Protein AF-A0A3M0YBG8-F1 (afdb_monomer)

Solvent-accessible surface area (backbone atoms only — not comparable to full-atom values): 8440 Å² total; per-residue (Å²): 136,78,60,65,62,52,56,54,49,53,51,52,51,49,52,49,50,50,54,62,67,60,68,38,75,62,55,60,47,51,58,37,38,77,71,67,55,72,43,72,63,54,52,51,48,51,52,51,50,52,50,51,50,50,53,49,52,48,49,52,49,49,62,73,55,50,74,70,69,52,66,59,57,53,36,50,49,54,42,43,52,55,34,33,76,74,73,52,60,75,55,92,89,51,50,72,65,58,44,40,51,56,48,26,73,75,37,61,96,46,29,69,59,47,49,52,53,45,54,54,48,48,51,48,74,76,40,86,79,66,54,70,71,60,49,55,52,52,42,50,53,44,66,70,58,76,127

pLDDT: mean 81.98, std 14.04, range [52.25, 96.75]

Mean predicted aligned error: 16.15 Å

Structure (mmCI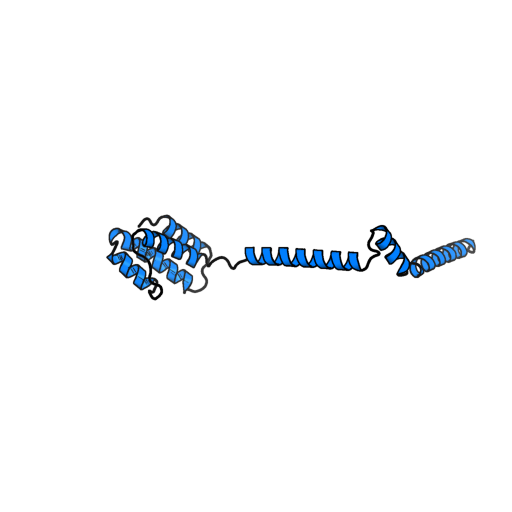F, N/CA/C/O backbone):
data_AF-A0A3M0YBG8-F1
#
_entry.id   AF-A0A3M0YBG8-F1
#
loop_
_atom_site.group_PDB
_atom_site.id
_atom_site.type_symbol
_atom_site.label_atom_id
_atom_site.label_alt_id
_atom_site.label_comp_id
_atom_site.label_asym_id
_atom_site.label_entity_id
_atom_site.label_seq_id
_atom_site.pdbx_PDB_ins_code
_atom_site.Cartn_x
_atom_site.Cartn_y
_atom_site.Cartn_z
_atom_site.occupancy
_atom_site.B_iso_or_equiv
_atom_site.auth_seq_id
_atom_site.auth_comp_id
_atom_site.auth_asym_id
_atom_site.auth_atom_id
_atom_site.pdbx_PDB_model_num
ATOM 1 N N . ILE A 1 1 ? 68.701 10.952 -53.876 1.00 53.53 1 ILE A N 1
ATOM 2 C CA . ILE A 1 1 ? 67.954 10.020 -52.985 1.00 53.53 1 ILE A CA 1
ATOM 3 C C . ILE A 1 1 ? 66.466 10.422 -52.794 1.00 53.53 1 ILE A C 1
ATOM 5 O O . ILE A 1 1 ? 65.709 9.681 -52.193 1.00 53.53 1 ILE A O 1
ATOM 9 N N . SER A 1 2 ? 65.955 11.510 -53.399 1.00 58.78 2 SER A N 1
ATOM 10 C CA . SER A 1 2 ? 64.615 12.067 -53.088 1.00 58.78 2 SER A CA 1
ATOM 11 C C . SER A 1 2 ? 63.585 12.067 -54.241 1.00 58.78 2 SER A C 1
ATOM 13 O O . SER A 1 2 ? 62.758 12.978 -54.337 1.00 58.78 2 SER A O 1
ATOM 15 N N . ARG A 1 3 ? 63.618 11.078 -55.147 1.00 58.34 3 ARG A N 1
ATOM 16 C CA . ARG A 1 3 ? 62.583 10.898 -56.196 1.00 58.34 3 ARG A CA 1
ATOM 17 C C . ARG A 1 3 ? 61.631 9.735 -55.898 1.00 58.34 3 ARG A C 1
ATOM 19 O O . ARG A 1 3 ? 60.426 9.903 -56.027 1.00 58.34 3 ARG A O 1
ATOM 26 N N . TYR A 1 4 ? 62.153 8.620 -55.390 1.00 62.62 4 TYR A N 1
ATOM 27 C CA . TYR A 1 4 ? 61.349 7.447 -55.030 1.00 62.62 4 TYR A CA 1
ATOM 28 C C . TYR A 1 4 ? 60.371 7.710 -53.878 1.00 62.62 4 TYR A C 1
ATOM 30 O O . TYR A 1 4 ? 59.220 7.298 -53.952 1.00 62.62 4 TYR A O 1
ATOM 38 N N . ALA A 1 5 ? 60.788 8.474 -52.863 1.00 67.81 5 ALA A N 1
ATOM 39 C CA . ALA A 1 5 ? 59.923 8.825 -51.735 1.00 67.81 5 ALA A CA 1
ATOM 40 C C . ALA A 1 5 ? 58.725 9.704 -52.143 1.00 67.81 5 ALA A C 1
ATOM 42 O O . ALA A 1 5 ? 57.646 9.553 -51.586 1.00 67.81 5 ALA A O 1
ATOM 43 N N . ARG A 1 6 ? 58.890 10.582 -53.147 1.00 68.00 6 ARG A N 1
ATOM 44 C CA . ARG A 1 6 ? 57.793 11.414 -53.671 1.00 68.00 6 ARG A CA 1
ATOM 45 C C . ARG A 1 6 ? 56.786 10.588 -54.468 1.00 68.00 6 ARG A C 1
ATOM 47 O O . ARG A 1 6 ? 55.601 10.681 -54.202 1.00 68.00 6 ARG A O 1
ATOM 54 N N . LEU A 1 7 ? 57.262 9.695 -55.335 1.00 73.06 7 LEU A N 1
ATOM 55 C CA . LEU A 1 7 ? 56.393 8.775 -56.082 1.00 73.06 7 LEU A CA 1
ATOM 56 C C . LEU A 1 7 ? 55.610 7.826 -55.153 1.00 73.06 7 LEU A C 1
ATOM 58 O O . LEU A 1 7 ? 54.426 7.576 -55.377 1.00 73.06 7 LEU A O 1
ATOM 62 N N . ALA A 1 8 ? 56.241 7.329 -54.085 1.00 72.88 8 ALA A N 1
ATOM 63 C CA . ALA A 1 8 ? 55.570 6.511 -53.071 1.00 72.88 8 ALA A CA 1
ATOM 64 C C . ALA A 1 8 ? 54.528 7.312 -52.263 1.00 72.88 8 ALA A C 1
ATOM 66 O O . ALA A 1 8 ? 53.449 6.809 -51.961 1.00 72.88 8 ALA A O 1
ATOM 67 N N . TRP A 1 9 ? 54.821 8.575 -51.946 1.00 77.75 9 TRP A N 1
ATOM 68 C CA . TRP A 1 9 ? 53.882 9.452 -51.247 1.00 77.75 9 TRP A CA 1
ATOM 69 C C . TRP A 1 9 ? 52.682 9.838 -52.120 1.00 77.75 9 TRP A C 1
ATOM 71 O O . TRP A 1 9 ? 51.541 9.778 -51.667 1.00 77.75 9 TRP A O 1
ATOM 81 N N . ASP A 1 10 ? 52.918 10.144 -53.396 1.00 75.62 10 ASP A N 1
ATOM 82 C CA . ASP A 1 10 ? 51.868 10.507 -54.350 1.00 75.62 10 ASP A CA 1
ATOM 83 C C . ASP A 1 10 ? 50.936 9.323 -54.657 1.00 75.62 10 ASP A C 1
ATOM 85 O O . ASP A 1 10 ? 49.727 9.501 -54.823 1.00 75.62 10 ASP A O 1
ATOM 89 N N . THR A 1 11 ? 51.465 8.097 -54.689 1.00 73.25 11 THR A N 1
ATOM 90 C CA . THR A 1 11 ? 50.654 6.878 -54.868 1.00 73.25 11 THR A CA 1
ATOM 91 C C . THR A 1 11 ? 49.805 6.562 -53.638 1.00 73.25 11 THR A C 1
ATOM 93 O O . THR A 1 11 ? 48.622 6.259 -53.790 1.00 73.25 11 THR A O 1
ATOM 96 N N . LEU A 1 12 ? 50.350 6.712 -52.427 1.00 75.69 12 LEU A N 1
ATOM 97 C CA . LEU A 1 12 ? 49.584 6.577 -51.183 1.00 75.69 12 LEU A CA 1
ATOM 98 C C . LEU A 1 12 ? 48.488 7.640 -51.065 1.00 75.69 12 LEU A C 1
ATOM 100 O O . LEU A 1 12 ? 47.353 7.320 -50.716 1.00 75.69 12 LEU A O 1
ATOM 104 N N . ASN A 1 13 ? 48.798 8.890 -51.410 1.00 75.81 13 ASN A N 1
ATOM 105 C CA . ASN A 1 13 ? 47.835 9.984 -51.366 1.00 75.81 13 ASN A CA 1
ATOM 106 C C . ASN A 1 13 ? 46.705 9.792 -52.389 1.00 75.81 13 ASN A C 1
ATOM 108 O O . ASN A 1 13 ? 45.541 10.026 -52.076 1.00 75.81 13 ASN A O 1
ATOM 112 N N . ASN A 1 14 ? 47.019 9.304 -53.592 1.00 74.88 14 ASN A N 1
ATOM 113 C CA . ASN A 1 14 ? 46.002 8.972 -54.590 1.00 74.88 14 ASN A CA 1
ATOM 114 C C . ASN A 1 14 ? 45.142 7.774 -54.177 1.00 74.88 14 ASN A C 1
ATOM 116 O O . ASN A 1 14 ? 43.927 7.823 -54.354 1.00 74.88 14 ASN A O 1
ATOM 120 N N . ALA A 1 15 ? 45.733 6.734 -53.585 1.00 73.12 15 ALA A N 1
ATOM 121 C CA . ALA A 1 15 ? 44.980 5.598 -53.059 1.00 73.12 15 ALA A CA 1
ATOM 122 C C . ALA A 1 15 ? 44.042 6.024 -51.917 1.00 73.12 15 ALA A C 1
ATOM 124 O O . ALA A 1 15 ? 42.880 5.622 -51.896 1.00 73.12 15 ALA A O 1
ATOM 125 N N . TRP A 1 16 ? 44.509 6.891 -51.014 1.00 74.19 16 TRP A N 1
ATOM 126 C CA . TRP A 1 16 ? 43.696 7.467 -49.943 1.00 74.19 16 TRP A CA 1
ATOM 127 C C . TRP A 1 16 ? 42.568 8.350 -50.484 1.00 74.19 16 TRP A C 1
ATOM 129 O O . TRP A 1 16 ? 41.414 8.175 -50.095 1.00 74.19 16 TRP A O 1
ATOM 139 N N . ASN A 1 17 ? 42.866 9.251 -51.424 1.00 72.00 17 ASN A N 1
ATOM 140 C CA . ASN A 1 17 ? 41.857 10.105 -52.050 1.00 72.00 17 ASN A CA 1
ATOM 141 C C . ASN A 1 17 ? 40.805 9.284 -52.789 1.00 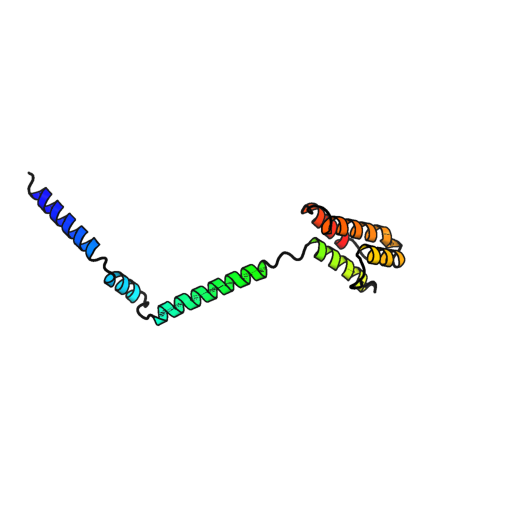72.00 17 ASN A C 1
ATOM 143 O O . ASN A 1 17 ? 39.614 9.538 -52.633 1.00 72.00 17 ASN A O 1
ATOM 147 N N . GLN A 1 18 ? 41.220 8.272 -53.552 1.00 68.12 18 GLN A N 1
ATOM 148 C CA . GLN A 1 18 ? 40.281 7.360 -54.191 1.00 68.12 18 GLN A CA 1
ATOM 149 C C . GLN A 1 18 ? 39.475 6.586 -53.155 1.00 68.12 18 GLN A C 1
ATOM 151 O O . GLN A 1 18 ? 38.269 6.462 -53.331 1.00 68.12 18 GLN A O 1
ATOM 156 N N . TRP A 1 19 ? 40.075 6.109 -52.062 1.00 71.19 19 TRP A N 1
ATOM 157 C CA . TRP A 1 19 ? 39.361 5.393 -51.002 1.00 71.19 19 TRP A CA 1
ATOM 158 C C . TRP A 1 19 ? 38.309 6.272 -50.309 1.00 71.19 19 TRP A C 1
ATOM 160 O O . TRP A 1 19 ? 37.165 5.840 -50.167 1.00 71.19 19 TRP A O 1
ATOM 170 N N . VAL A 1 20 ? 38.652 7.520 -49.978 1.00 68.31 20 VAL A N 1
ATOM 171 C CA . VAL A 1 20 ? 37.738 8.504 -49.374 1.00 68.31 20 VAL A CA 1
ATOM 172 C C . VAL A 1 20 ? 36.633 8.925 -50.346 1.00 68.31 20 VAL A C 1
ATOM 174 O O . VAL A 1 20 ? 35.462 8.915 -49.976 1.00 68.31 20 VAL A O 1
ATOM 177 N N . LEU A 1 21 ? 36.963 9.238 -51.604 1.00 64.69 21 LEU A N 1
ATOM 178 C CA . LEU A 1 21 ? 35.982 9.673 -52.611 1.00 64.69 21 LEU A CA 1
ATOM 179 C C . LEU A 1 21 ? 35.067 8.532 -53.085 1.00 64.69 21 LEU A C 1
ATOM 181 O O . LEU A 1 21 ? 33.930 8.772 -53.486 1.00 64.69 21 LEU A O 1
ATOM 185 N N . SER A 1 22 ? 35.538 7.282 -53.026 1.00 59.09 22 SER A N 1
ATOM 186 C CA . SER A 1 22 ? 34.759 6.089 -53.390 1.00 59.09 22 SER A CA 1
ATOM 187 C C . SER A 1 22 ? 33.964 5.484 -52.230 1.00 59.09 22 SER A C 1
ATOM 189 O O . SER A 1 22 ? 33.193 4.545 -52.452 1.00 59.09 22 SER A O 1
ATOM 191 N N . TYR A 1 23 ? 34.041 6.062 -51.027 1.00 54.78 23 TYR A N 1
ATOM 192 C CA . TYR A 1 23 ? 33.075 5.854 -49.940 1.00 54.78 23 TYR A CA 1
ATOM 193 C C . TYR A 1 23 ? 31.738 6.565 -50.237 1.00 54.78 23 TYR A C 1
ATOM 195 O O . TYR A 1 23 ? 31.124 7.216 -49.397 1.00 54.78 23 TYR A O 1
ATOM 203 N N . GLY A 1 24 ? 31.282 6.461 -51.484 1.00 62.47 24 GLY A N 1
ATOM 204 C CA . GLY A 1 24 ? 30.007 6.988 -51.925 1.00 62.47 24 GLY A CA 1
ATOM 205 C C . GLY A 1 24 ? 28.840 6.102 -51.469 1.00 62.47 24 GLY A C 1
ATOM 206 O O . GLY A 1 24 ? 29.023 4.903 -51.225 1.00 62.47 24 GLY A O 1
ATOM 207 N N . PRO A 1 25 ? 27.610 6.647 -51.452 1.00 54.91 25 PRO A N 1
ATOM 208 C CA . PRO A 1 25 ? 26.375 5.961 -51.043 1.00 54.91 25 PRO A CA 1
ATOM 209 C C . PRO A 1 25 ? 26.100 4.627 -51.765 1.00 54.91 25 PRO A C 1
ATOM 211 O O . PRO A 1 25 ? 25.264 3.848 -51.313 1.00 54.91 25 PRO A O 1
ATOM 214 N N . ARG A 1 26 ? 26.817 4.330 -52.860 1.00 56.16 26 ARG A N 1
ATOM 215 C CA . ARG A 1 26 ? 26.803 3.027 -53.542 1.00 56.16 26 ARG A CA 1
ATOM 216 C C . ARG A 1 26 ? 27.370 1.895 -52.680 1.00 56.16 26 ARG A C 1
ATOM 218 O O . ARG A 1 26 ? 26.691 0.892 -52.547 1.00 56.16 26 ARG A O 1
ATOM 225 N N . ARG A 1 27 ? 28.517 2.066 -52.003 1.00 59.97 27 ARG A N 1
ATOM 226 C CA . ARG A 1 27 ? 29.059 1.010 -51.117 1.00 59.97 27 ARG A CA 1
ATOM 227 C C . ARG A 1 27 ? 28.195 0.786 -49.886 1.00 59.97 27 ARG A C 1
ATOM 229 O O . ARG A 1 27 ? 28.065 -0.340 -49.426 1.00 59.97 27 ARG A O 1
ATOM 236 N N . GLN A 1 28 ? 27.589 1.854 -49.372 1.00 60.31 28 GLN A N 1
ATOM 237 C CA . GLN A 1 28 ? 26.642 1.753 -48.268 1.00 60.31 28 GLN A CA 1
ATOM 238 C C . GLN A 1 28 ? 25.396 0.960 -48.693 1.00 60.31 28 GLN A C 1
ATOM 240 O O . GLN A 1 28 ? 24.947 0.100 -47.945 1.00 60.31 28 GLN A O 1
ATOM 245 N N . ARG A 1 29 ? 24.886 1.180 -49.915 1.00 59.72 29 ARG A N 1
ATOM 246 C CA . ARG A 1 29 ? 23.810 0.361 -50.494 1.00 59.72 29 ARG A CA 1
ATOM 247 C C . ARG A 1 29 ? 24.237 -1.076 -50.749 1.00 59.72 29 ARG A C 1
ATOM 249 O O . ARG A 1 29 ? 23.495 -1.958 -50.355 1.00 59.72 29 ARG A O 1
ATOM 256 N N . ASP A 1 30 ? 25.416 -1.323 -51.311 1.00 65.19 30 ASP A N 1
ATOM 257 C CA . ASP A 1 30 ? 25.887 -2.685 -51.581 1.00 65.19 30 ASP A CA 1
ATOM 258 C C . ASP A 1 30 ? 26.084 -3.475 -50.280 1.00 65.19 30 ASP A C 1
ATOM 260 O O . ASP A 1 30 ? 25.679 -4.630 -50.195 1.00 65.19 30 ASP A O 1
ATOM 264 N N . PHE A 1 31 ? 26.618 -2.851 -49.226 1.00 65.19 31 PHE A N 1
ATOM 265 C CA . PHE A 1 31 ? 26.767 -3.486 -47.913 1.00 65.19 31 PHE A CA 1
ATOM 266 C C . PHE A 1 31 ? 25.406 -3.810 -47.268 1.00 65.19 31 PHE A C 1
ATOM 268 O O . PHE A 1 31 ? 25.218 -4.893 -46.719 1.00 65.19 31 PHE A O 1
ATOM 275 N N . LEU A 1 32 ? 24.429 -2.901 -47.385 1.00 62.72 32 LEU A N 1
ATOM 276 C CA . LEU A 1 32 ? 23.051 -3.131 -46.931 1.00 62.72 32 LEU A CA 1
ATOM 277 C C . LEU A 1 32 ? 22.325 -4.175 -47.801 1.00 62.72 32 LEU A C 1
ATOM 279 O O . LEU A 1 32 ? 21.551 -4.977 -47.283 1.00 62.72 32 LEU A O 1
ATOM 283 N N . ALA A 1 33 ? 22.608 -4.220 -49.103 1.00 62.53 33 ALA A N 1
ATOM 284 C CA . ALA A 1 33 ? 22.054 -5.191 -50.038 1.00 62.53 33 ALA A CA 1
ATOM 285 C C . ALA A 1 33 ? 22.570 -6.612 -49.760 1.00 62.53 33 ALA A C 1
ATOM 287 O O . ALA A 1 33 ? 21.779 -7.552 -49.793 1.00 62.53 33 ALA A O 1
ATOM 288 N N . HIS A 1 34 ? 23.844 -6.776 -49.378 1.00 63.09 34 HIS A N 1
ATOM 289 C CA . HIS A 1 34 ? 24.395 -8.070 -48.942 1.00 63.09 34 HIS A CA 1
ATOM 290 C C . HIS A 1 34 ? 23.758 -8.580 -47.635 1.00 63.09 34 HIS A C 1
ATOM 292 O O . HIS A 1 34 ? 23.702 -9.787 -47.415 1.00 63.09 34 HIS A O 1
ATOM 298 N N . LEU A 1 35 ? 23.220 -7.684 -46.796 1.00 61.50 35 LEU A N 1
ATOM 299 C CA . LEU A 1 35 ? 22.398 -8.028 -45.626 1.00 61.50 35 LEU A CA 1
ATOM 300 C C . LEU A 1 35 ? 20.912 -8.291 -45.960 1.00 61.50 35 LEU A C 1
ATOM 302 O O . LEU A 1 35 ? 20.119 -8.554 -45.055 1.00 61.50 35 LEU A O 1
ATOM 306 N N . GLY A 1 36 ? 20.509 -8.215 -47.233 1.00 56.59 36 GLY A N 1
ATOM 307 C CA . GLY A 1 36 ? 19.117 -8.383 -47.665 1.00 56.59 36 GLY A CA 1
ATOM 308 C C . GLY A 1 36 ? 18.225 -7.156 -47.424 1.00 56.59 36 GLY A C 1
ATOM 309 O O . GLY A 1 36 ? 16.999 -7.265 -47.464 1.00 56.59 36 GLY A O 1
ATOM 310 N N . TRP A 1 37 ? 18.807 -5.978 -47.168 1.00 60.56 37 TRP A N 1
ATOM 311 C CA . TRP A 1 37 ? 18.090 -4.729 -46.861 1.00 60.56 37 TRP A CA 1
ATOM 312 C C . TRP A 1 37 ? 17.922 -3.801 -48.080 1.00 60.56 37 TRP A C 1
ATOM 314 O O . TRP A 1 37 ? 17.895 -2.579 -47.936 1.00 60.56 37 TRP A O 1
ATOM 324 N N . ASP A 1 38 ? 17.784 -4.364 -49.284 1.00 61.12 38 ASP A N 1
ATOM 325 C CA . ASP A 1 38 ? 17.605 -3.598 -50.533 1.00 61.12 38 ASP A CA 1
ATOM 326 C C . ASP A 1 38 ? 16.138 -3.192 -50.796 1.00 61.12 38 ASP A C 1
ATOM 328 O O . ASP A 1 38 ? 15.836 -2.308 -51.594 1.00 61.12 38 ASP A O 1
ATOM 332 N N . SER A 1 39 ? 15.181 -3.790 -50.075 1.00 66.94 39 SER A N 1
ATOM 333 C CA . SER A 1 39 ? 13.777 -3.390 -50.178 1.00 66.94 39 SER A CA 1
ATOM 334 C C . SER A 1 39 ? 13.418 -2.355 -49.109 1.00 66.94 39 SER A C 1
ATOM 336 O O . SER A 1 39 ? 13.523 -2.602 -47.906 1.00 66.94 39 SER A O 1
ATOM 338 N N . TRP A 1 40 ? 12.901 -1.200 -49.538 1.00 68.81 40 TRP A N 1
ATOM 339 C CA . TRP A 1 40 ? 12.315 -0.188 -48.643 1.00 68.81 40 TRP A CA 1
ATOM 340 C C . TRP A 1 40 ? 11.232 -0.784 -47.721 1.00 68.81 40 TRP A C 1
ATOM 342 O O . TRP A 1 40 ? 11.012 -0.305 -46.612 1.00 68.81 40 TRP A O 1
ATOM 352 N N . ARG A 1 41 ? 10.597 -1.881 -48.161 1.00 72.69 41 ARG A N 1
ATOM 353 C CA . ARG A 1 41 ? 9.638 -2.677 -47.386 1.00 72.69 41 ARG A CA 1
ATOM 354 C C . ARG A 1 41 ? 10.293 -3.375 -46.195 1.00 72.69 41 ARG A C 1
ATOM 356 O O . ARG A 1 41 ? 9.740 -3.316 -45.105 1.00 72.69 41 ARG A O 1
ATOM 363 N N . ALA A 1 42 ? 11.464 -3.989 -46.370 1.00 75.06 42 ALA A N 1
ATOM 364 C CA . ALA A 1 42 ? 12.210 -4.608 -45.272 1.00 75.06 42 ALA A CA 1
ATOM 365 C C . ALA A 1 42 ? 12.659 -3.565 -44.240 1.00 75.06 42 ALA A C 1
ATOM 367 O O . ALA A 1 42 ? 12.563 -3.806 -43.040 1.00 75.06 42 ALA A O 1
ATOM 368 N N . GLN A 1 43 ? 13.060 -2.376 -44.696 1.00 77.25 43 GLN A N 1
ATOM 369 C CA . GLN A 1 43 ? 13.435 -1.265 -43.817 1.00 77.25 43 GLN A CA 1
ATOM 370 C C . GLN A 1 43 ? 12.225 -0.738 -43.029 1.00 77.25 43 GLN A C 1
ATOM 372 O O . GLN A 1 43 ? 12.302 -0.574 -41.812 1.00 77.25 43 GLN A O 1
ATOM 377 N N . ALA A 1 44 ? 11.083 -0.546 -43.698 1.00 82.00 44 ALA A N 1
ATOM 378 C CA . ALA A 1 44 ? 9.835 -0.145 -43.052 1.00 82.00 44 ALA A CA 1
ATOM 379 C C . ALA A 1 44 ? 9.334 -1.200 -42.049 1.00 82.00 44 ALA A C 1
ATOM 381 O O . ALA A 1 44 ? 8.889 -0.847 -40.959 1.00 82.00 44 ALA A O 1
ATOM 382 N N . LEU A 1 45 ? 9.455 -2.492 -42.375 1.00 86.25 45 LEU A N 1
ATOM 383 C CA . LEU A 1 45 ? 9.107 -3.595 -41.475 1.00 86.25 45 LEU A CA 1
ATOM 384 C C . LEU A 1 45 ? 10.050 -3.676 -40.270 1.00 86.25 45 LEU A C 1
ATOM 386 O O . LEU A 1 45 ? 9.582 -3.883 -39.153 1.00 86.25 45 LEU A O 1
ATOM 390 N N . ALA A 1 46 ? 11.355 -3.474 -40.455 1.00 86.56 46 ALA A N 1
ATOM 391 C CA . ALA A 1 46 ? 12.321 -3.464 -39.359 1.00 86.56 46 ALA A CA 1
ATOM 392 C C . ALA A 1 46 ? 12.080 -2.285 -38.402 1.00 86.56 46 ALA A C 1
ATOM 394 O O . ALA A 1 46 ? 12.052 -2.463 -37.186 1.00 86.56 46 ALA A O 1
ATOM 395 N N . LEU A 1 47 ? 11.822 -1.089 -38.940 1.00 90.19 47 LEU A N 1
ATOM 396 C CA . LEU A 1 47 ? 11.466 0.088 -38.143 1.00 90.19 47 LEU A CA 1
ATOM 397 C C . LEU A 1 47 ? 10.124 -0.094 -37.429 1.00 90.19 47 LEU A C 1
ATOM 399 O O . LEU A 1 47 ? 10.018 0.204 -36.241 1.00 90.19 47 LEU A O 1
ATOM 403 N N . GLY A 1 48 ? 9.115 -0.620 -38.127 1.00 93.44 48 GLY A N 1
ATOM 404 C CA . GLY A 1 48 ? 7.796 -0.886 -37.559 1.00 93.44 48 GLY A CA 1
ATOM 405 C C . GLY A 1 48 ? 7.845 -1.911 -36.428 1.00 93.44 48 GLY A C 1
ATOM 406 O O . GLY A 1 48 ? 7.299 -1.669 -35.353 1.00 93.44 48 GLY A O 1
ATOM 407 N N . THR A 1 49 ? 8.549 -3.027 -36.631 1.00 93.94 49 THR A N 1
ATOM 408 C CA . THR A 1 49 ? 8.711 -4.068 -35.603 1.00 93.94 49 THR A CA 1
ATOM 409 C C . THR A 1 49 ? 9.567 -3.585 -34.436 1.00 93.94 49 THR A C 1
ATOM 411 O O . THR A 1 49 ? 9.186 -3.799 -33.287 1.00 93.94 49 THR A O 1
ATOM 414 N N . GLY A 1 50 ? 10.660 -2.862 -34.696 1.00 95.50 50 GLY A N 1
ATOM 415 C CA . GLY A 1 50 ? 11.490 -2.249 -33.658 1.00 95.50 50 GLY A CA 1
ATOM 416 C C . GLY A 1 50 ? 10.714 -1.245 -32.803 1.00 95.50 50 GLY A C 1
ATOM 417 O O . GLY A 1 50 ? 10.769 -1.309 -31.576 1.00 95.50 50 GLY A O 1
ATOM 418 N N . MET A 1 51 ? 9.928 -0.369 -33.434 1.00 95.75 51 MET A N 1
ATOM 419 C CA . MET A 1 51 ? 9.082 0.600 -32.734 1.00 95.75 5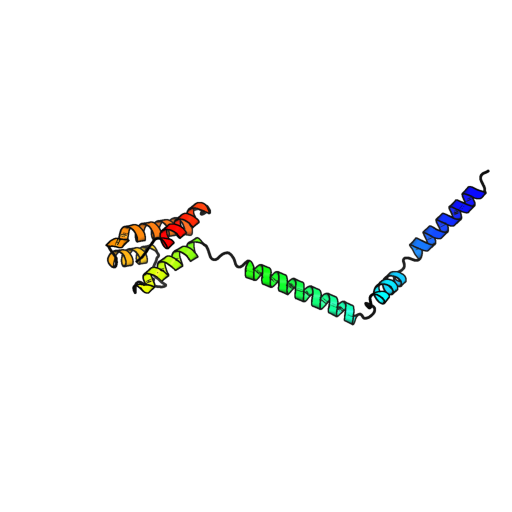1 MET A CA 1
ATOM 420 C C . MET A 1 51 ? 7.980 -0.093 -31.925 1.00 95.75 51 MET A C 1
ATOM 422 O O . MET A 1 51 ? 7.766 0.248 -30.764 1.00 95.75 51 MET A O 1
ATOM 426 N N . ALA A 1 52 ? 7.309 -1.096 -32.498 1.00 95.44 52 ALA A N 1
ATOM 427 C CA . ALA A 1 52 ? 6.276 -1.855 -31.799 1.00 95.44 52 ALA A CA 1
ATOM 428 C C . ALA A 1 52 ? 6.838 -2.610 -30.584 1.00 95.44 52 ALA A C 1
ATOM 430 O O . ALA A 1 52 ? 6.232 -2.586 -29.514 1.00 95.44 52 ALA A O 1
ATOM 431 N N . LEU A 1 53 ? 8.017 -3.226 -30.715 1.00 96.75 53 LEU A N 1
ATOM 432 C CA . LEU A 1 53 ? 8.710 -3.880 -29.604 1.00 96.75 53 LEU A CA 1
ATOM 433 C C . LEU A 1 53 ? 9.127 -2.875 -28.532 1.00 96.75 53 LEU A C 1
ATOM 435 O O . LEU A 1 53 ? 8.890 -3.120 -27.352 1.00 96.75 53 LEU A O 1
ATOM 439 N N . PHE A 1 54 ? 9.698 -1.733 -28.921 1.00 96.25 54 PHE A N 1
ATOM 440 C CA . PHE A 1 54 ? 10.081 -0.683 -27.983 1.00 96.25 54 PHE A CA 1
ATOM 441 C C . PHE A 1 54 ? 8.872 -0.153 -27.207 1.00 96.25 54 PHE A C 1
ATOM 443 O O . PHE A 1 54 ? 8.906 -0.119 -25.979 1.00 96.25 54 PHE A O 1
ATOM 450 N N . LEU A 1 55 ? 7.783 0.199 -27.896 1.00 95.62 55 LEU A N 1
ATOM 451 C CA . LEU A 1 55 ? 6.555 0.677 -27.261 1.00 95.62 55 LEU A CA 1
ATOM 452 C C . LEU A 1 55 ? 5.884 -0.410 -26.419 1.00 95.62 55 LEU A C 1
ATOM 454 O O . LEU A 1 55 ? 5.377 -0.109 -25.342 1.00 95.62 55 LEU A O 1
ATOM 458 N N . GLY A 1 56 ? 5.915 -1.670 -26.858 1.00 95.62 56 GLY A N 1
ATOM 459 C CA . GLY A 1 56 ? 5.411 -2.806 -26.090 1.00 95.62 56 GLY A CA 1
ATOM 460 C C . GLY A 1 56 ? 6.197 -3.018 -24.796 1.00 95.62 56 GLY A C 1
ATOM 461 O O . GLY A 1 56 ? 5.605 -3.138 -23.725 1.00 95.62 56 GLY A O 1
ATOM 462 N N . LEU A 1 57 ? 7.530 -2.990 -24.866 1.00 94.81 57 LEU A N 1
ATOM 463 C CA . LEU A 1 57 ? 8.410 -3.095 -23.702 1.00 94.81 57 LEU A CA 1
ATOM 464 C C . LEU A 1 57 ? 8.288 -1.881 -22.782 1.00 94.81 57 LEU A C 1
ATOM 466 O O . LEU A 1 57 ? 8.236 -2.055 -21.567 1.00 94.81 57 LEU A O 1
ATOM 470 N N . LEU A 1 58 ? 8.198 -0.670 -23.333 1.00 92.25 58 LEU A N 1
ATOM 471 C CA . LEU A 1 58 ? 7.993 0.558 -22.571 1.00 92.25 58 LEU A CA 1
ATOM 472 C C . LEU A 1 58 ? 6.625 0.552 -21.886 1.00 92.25 58 LEU A C 1
ATOM 474 O O . LEU A 1 58 ? 6.540 0.834 -20.696 1.00 92.25 58 LEU A O 1
ATOM 478 N N . GLY A 1 59 ? 5.567 0.172 -22.599 1.00 88.62 59 GLY A N 1
ATOM 479 C CA . GLY A 1 59 ? 4.226 0.014 -22.048 1.00 88.62 59 GLY A CA 1
ATOM 480 C C . GLY A 1 59 ? 4.214 -1.013 -20.923 1.00 88.62 59 GLY A C 1
ATOM 481 O O . GLY A 1 59 ? 3.724 -0.728 -19.837 1.00 88.62 59 GLY A O 1
ATOM 482 N N . LEU A 1 60 ? 4.837 -2.172 -21.128 1.00 88.12 60 LEU A N 1
ATOM 483 C CA . LEU A 1 60 ? 4.955 -3.226 -20.123 1.00 88.12 60 LEU A CA 1
ATOM 484 C C . LEU A 1 60 ? 5.824 -2.804 -18.926 1.00 88.12 60 LEU A C 1
ATOM 486 O O . LEU A 1 60 ? 5.500 -3.135 -17.786 1.00 88.12 60 LEU A O 1
ATOM 490 N N . TYR A 1 61 ? 6.882 -2.026 -19.157 1.00 86.81 61 TYR A N 1
ATOM 491 C CA . TYR A 1 61 ? 7.690 -1.398 -18.114 1.00 86.81 61 TYR A CA 1
ATOM 492 C C . TYR A 1 61 ? 6.865 -0.397 -17.304 1.00 86.81 61 TYR A C 1
ATOM 494 O O . TYR A 1 61 ? 6.879 -0.475 -16.082 1.00 86.81 61 TYR A O 1
ATOM 502 N N . LEU A 1 62 ? 6.105 0.487 -17.957 1.00 78.88 62 LEU A N 1
ATOM 503 C CA . LEU A 1 62 ? 5.249 1.496 -17.326 1.00 78.88 62 LEU A CA 1
ATOM 504 C C . LEU A 1 62 ? 4.056 0.874 -16.585 1.00 78.88 62 LEU A C 1
ATOM 506 O O . LEU A 1 62 ? 3.753 1.295 -15.474 1.00 78.88 62 LEU A O 1
ATOM 510 N N . LEU A 1 63 ? 3.438 -0.172 -17.138 1.00 76.31 63 LEU A N 1
ATOM 511 C CA . LEU A 1 63 ? 2.401 -0.979 -16.484 1.00 76.31 63 LEU A CA 1
ATOM 512 C C . LEU A 1 63 ? 2.958 -1.705 -15.255 1.00 76.31 63 LEU A C 1
ATOM 514 O O . LEU A 1 63 ? 2.317 -1.724 -14.206 1.00 76.31 63 LEU A O 1
ATOM 518 N N . ARG A 1 64 ? 4.178 -2.253 -15.336 1.00 72.38 64 ARG A N 1
ATOM 519 C CA . ARG A 1 64 ? 4.890 -2.782 -14.158 1.00 72.38 64 ARG A CA 1
ATOM 520 C C . ARG A 1 64 ? 5.282 -1.685 -13.171 1.00 72.38 64 ARG A C 1
ATOM 522 O O . ARG A 1 64 ? 5.316 -1.940 -11.971 1.00 72.38 64 ARG A O 1
ATOM 529 N N . ARG A 1 65 ? 5.531 -0.471 -13.663 1.00 59.62 65 ARG A N 1
ATOM 530 C CA . ARG A 1 65 ? 5.764 0.754 -12.890 1.00 59.62 65 ARG A CA 1
ATOM 531 C C . ARG A 1 65 ? 4.484 1.477 -12.478 1.00 59.62 65 ARG A C 1
ATOM 533 O O . ARG A 1 65 ? 4.582 2.637 -12.073 1.00 59.62 65 ARG A O 1
ATOM 540 N N . HIS A 1 66 ? 3.319 0.818 -12.515 1.00 54.66 66 HIS A N 1
ATOM 541 C CA . HIS A 1 66 ? 2.121 1.329 -11.851 1.00 54.66 66 HIS A CA 1
ATOM 542 C C . HIS A 1 66 ? 2.542 1.897 -10.490 1.00 54.66 66 HIS A C 1
ATOM 544 O O . HIS A 1 66 ? 3.224 1.178 -9.747 1.00 54.66 66 HIS A O 1
ATOM 550 N N . PRO A 1 67 ? 2.228 3.172 -10.184 1.00 52.25 67 PRO A N 1
ATOM 551 C CA . PRO A 1 67 ? 2.697 3.811 -8.968 1.00 52.25 67 PRO A CA 1
ATOM 552 C C . PRO A 1 67 ? 2.288 2.892 -7.836 1.00 52.25 67 PRO A C 1
ATOM 554 O O . PRO A 1 67 ? 1.103 2.569 -7.709 1.00 52.25 67 PRO A O 1
ATOM 557 N N . SER A 1 68 ? 3.301 2.374 -7.134 1.00 53.84 68 SER A N 1
ATOM 558 C CA . SER A 1 68 ? 3.165 1.433 -6.030 1.00 53.84 68 SER A CA 1
ATOM 559 C C . SER A 1 68 ? 1.900 1.803 -5.275 1.00 53.84 68 SER A C 1
ATOM 561 O O . SER A 1 68 ? 1.847 2.910 -4.734 1.00 53.84 68 SER A O 1
ATOM 563 N N . ARG A 1 69 ? 0.850 0.962 -5.366 1.00 59.03 69 ARG A N 1
ATOM 564 C CA . ARG A 1 69 ? -0.403 1.129 -4.611 1.00 59.03 69 ARG A CA 1
ATOM 565 C C . ARG A 1 69 ? 0.019 1.640 -3.253 1.00 59.03 69 ARG A C 1
ATOM 567 O O . ARG A 1 69 ? 0.734 0.882 -2.597 1.00 59.03 69 ARG A O 1
ATOM 574 N N . ASP A 1 70 ? -0.337 2.886 -2.918 1.00 79.00 70 ASP A N 1
ATOM 575 C CA . ASP A 1 70 ? 0.196 3.572 -1.739 1.00 79.00 70 ASP A CA 1
ATOM 576 C C . ASP A 1 70 ? 0.324 2.539 -0.612 1.00 79.00 70 ASP A C 1
ATOM 578 O O . ASP A 1 70 ? -0.697 1.986 -0.186 1.00 79.00 70 ASP A O 1
ATOM 582 N N . PRO A 1 71 ? 1.555 2.156 -0.219 1.00 84.50 71 PRO A N 1
ATOM 583 C CA . PRO A 1 71 ? 1.752 0.977 0.611 1.00 84.50 71 PRO A CA 1
ATOM 584 C C . PRO A 1 71 ? 1.087 1.151 1.980 1.00 84.50 71 PRO A C 1
ATOM 586 O O . PRO A 1 71 ? 0.751 0.158 2.632 1.00 84.50 71 PRO A O 1
ATOM 589 N N . VAL A 1 72 ? 0.830 2.402 2.380 1.00 89.25 72 VAL A N 1
ATOM 590 C CA . VAL A 1 72 ? 0.017 2.776 3.536 1.00 89.25 72 VAL A CA 1
ATOM 591 C C . VAL A 1 72 ? -1.452 2.416 3.297 1.00 89.25 72 VAL A C 1
ATOM 593 O O . VAL A 1 72 ? -2.052 1.704 4.106 1.00 89.25 72 VAL A O 1
ATOM 596 N N . LEU A 1 73 ? -2.024 2.838 2.164 1.00 89.19 73 LEU A N 1
ATOM 597 C CA . LEU A 1 73 ? -3.401 2.519 1.778 1.00 89.19 73 LEU A CA 1
ATOM 598 C C . LEU A 1 73 ? -3.619 1.013 1.600 1.00 89.19 73 LEU A C 1
ATOM 600 O O . LEU A 1 73 ? -4.614 0.482 2.087 1.00 89.19 73 LEU A O 1
ATOM 604 N N . ALA A 1 74 ? -2.688 0.307 0.959 1.00 89.62 74 ALA A N 1
ATOM 605 C CA . ALA A 1 74 ? -2.773 -1.140 0.778 1.00 89.62 74 ALA A CA 1
ATOM 606 C C . ALA A 1 74 ? -2.771 -1.882 2.128 1.00 89.62 74 ALA A C 1
ATOM 608 O O . ALA A 1 74 ? -3.553 -2.815 2.334 1.00 89.62 74 ALA A O 1
ATOM 609 N N . ALA A 1 75 ? -1.930 -1.454 3.078 1.00 92.00 75 ALA A N 1
ATOM 610 C CA . ALA A 1 75 ? -1.931 -2.007 4.431 1.00 92.00 75 ALA A CA 1
ATOM 611 C C . ALA A 1 75 ? -3.266 -1.743 5.147 1.00 92.00 75 ALA A C 1
ATOM 613 O O . ALA A 1 75 ? -3.834 -2.660 5.740 1.00 92.00 75 ALA A O 1
ATOM 614 N N . TYR A 1 76 ? -3.812 -0.531 5.040 1.00 94.12 76 TYR A N 1
ATOM 615 C CA . TYR A 1 76 ? -5.096 -0.188 5.652 1.00 94.12 76 TYR A CA 1
ATOM 616 C C . TYR A 1 76 ? -6.289 -0.921 5.014 1.00 94.12 76 TYR A C 1
ATOM 618 O O . TYR A 1 76 ? -7.185 -1.382 5.719 1.00 94.12 76 TYR A O 1
ATOM 626 N N . GLN A 1 77 ? -6.282 -1.132 3.697 1.00 92.94 77 GLN A N 1
ATOM 627 C CA . GLN A 1 77 ? -7.292 -1.948 3.014 1.00 92.94 77 GLN A CA 1
ATOM 628 C C . GLN A 1 77 ? -7.271 -3.399 3.504 1.00 92.94 77 GLN A C 1
ATOM 630 O O . GLN A 1 77 ? -8.327 -3.981 3.737 1.00 92.94 77 GLN A O 1
ATOM 635 N N . ARG A 1 78 ? -6.088 -3.986 3.747 1.00 94.06 78 ARG A N 1
ATOM 636 C CA . ARG A 1 78 ? -5.993 -5.328 4.351 1.00 94.06 78 ARG A CA 1
ATOM 637 C C . ARG A 1 78 ? -6.624 -5.375 5.742 1.00 94.06 78 ARG A C 1
ATOM 639 O O . ARG A 1 78 ? -7.285 -6.360 6.059 1.00 94.06 78 ARG A O 1
ATOM 646 N N . PHE A 1 79 ? -6.441 -4.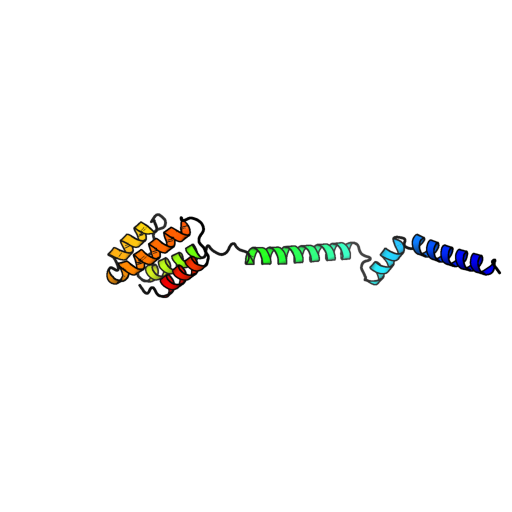332 6.548 1.00 95.88 79 PHE A N 1
ATOM 647 C CA . PHE A 1 79 ? -7.099 -4.198 7.849 1.00 95.88 79 PHE A CA 1
ATOM 648 C C . PHE A 1 79 ? -8.627 -4.129 7.709 1.00 95.88 79 PHE A C 1
ATOM 650 O O . PHE A 1 79 ? -9.327 -4.929 8.328 1.00 95.88 79 PHE A O 1
ATOM 657 N N . CYS A 1 80 ? -9.138 -3.271 6.820 1.00 95.44 80 CYS A N 1
ATOM 658 C CA . CYS A 1 80 ? -10.574 -3.170 6.538 1.00 95.44 80 CYS A CA 1
ATOM 659 C C . CYS A 1 80 ? -11.159 -4.503 6.046 1.00 95.44 80 CYS A C 1
ATOM 661 O O . CYS A 1 80 ? -12.225 -4.907 6.492 1.00 95.44 80 CYS A O 1
ATOM 663 N N . ASN A 1 81 ? -10.442 -5.232 5.188 1.00 94.44 81 ASN A N 1
ATOM 664 C CA . ASN A 1 81 ? -10.890 -6.526 4.672 1.00 94.44 81 ASN A CA 1
ATOM 665 C C . ASN A 1 81 ? -10.951 -7.604 5.762 1.00 94.44 81 ASN A C 1
ATOM 667 O O . ASN A 1 81 ? -11.848 -8.443 5.740 1.00 94.44 81 ASN A O 1
ATOM 671 N N . LYS A 1 82 ? -10.019 -7.599 6.724 1.00 95.12 82 LYS A N 1
ATOM 672 C CA . LYS A 1 82 ? -10.075 -8.510 7.878 1.00 95.12 82 LYS A CA 1
ATOM 673 C C . LYS A 1 82 ? -11.334 -8.265 8.714 1.00 95.12 82 LYS A C 1
ATOM 675 O O . LYS A 1 82 ? -11.987 -9.226 9.103 1.00 95.12 82 LYS A O 1
ATOM 680 N N . LEU A 1 83 ? -11.688 -7.001 8.935 1.00 95.50 83 LEU A N 1
ATOM 681 C CA . LEU A 1 83 ? -12.905 -6.611 9.653 1.00 95.50 83 LEU A CA 1
ATOM 682 C C . LEU A 1 83 ? -14.178 -6.899 8.847 1.00 95.50 83 LEU A C 1
ATOM 684 O O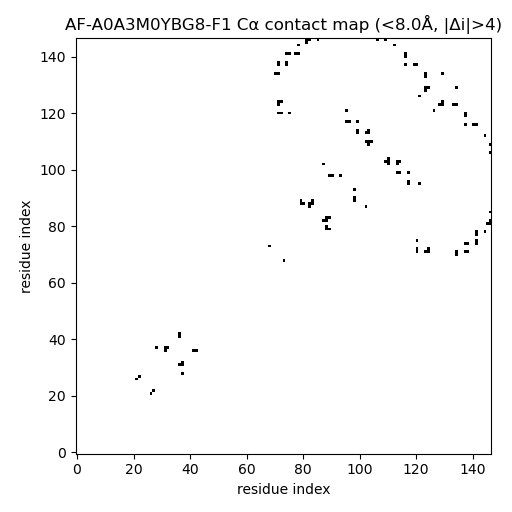 . LEU A 1 83 ? -15.155 -7.392 9.402 1.00 95.50 83 LEU A O 1
ATOM 688 N N . ALA A 1 84 ? -14.153 -6.698 7.528 1.00 95.00 84 ALA A N 1
ATOM 689 C CA . ALA A 1 84 ? -15.274 -7.021 6.649 1.00 95.00 84 ALA A CA 1
ATOM 690 C C . ALA A 1 84 ? -15.638 -8.515 6.690 1.00 95.00 84 ALA A C 1
ATOM 692 O O . ALA A 1 84 ? -16.816 -8.854 6.678 1.00 95.00 84 ALA A O 1
ATOM 693 N N . ARG A 1 85 ? -14.647 -9.410 6.831 1.00 93.31 85 ARG A N 1
ATOM 694 C CA . ARG A 1 85 ? -14.887 -10.854 7.035 1.00 93.31 85 ARG A CA 1
ATOM 695 C C . ARG A 1 85 ? -15.630 -11.176 8.337 1.00 93.31 85 ARG A C 1
ATOM 697 O O . ARG A 1 85 ? -16.215 -12.244 8.435 1.00 93.31 85 ARG A O 1
ATOM 704 N N . ARG A 1 86 ? -15.614 -10.268 9.317 1.00 91.00 86 ARG A N 1
ATOM 705 C CA . ARG A 1 86 ? -16.385 -10.342 10.569 1.00 91.00 86 ARG A CA 1
ATOM 706 C C . ARG A 1 86 ? -17.704 -9.552 10.495 1.00 91.00 86 ARG A C 1
ATOM 708 O O . ARG A 1 86 ? -18.311 -9.287 11.522 1.00 91.00 86 ARG A O 1
ATOM 715 N N . GLY A 1 87 ? -18.129 -9.124 9.303 1.00 93.50 87 GLY A N 1
ATOM 716 C CA . GLY A 1 87 ? -19.340 -8.316 9.102 1.00 93.50 87 GLY A CA 1
ATOM 717 C C . GLY A 1 87 ? -19.152 -6.810 9.329 1.00 93.50 87 GLY A C 1
ATOM 718 O O . GLY A 1 87 ? -20.076 -6.029 9.114 1.00 93.50 87 GLY A O 1
ATOM 719 N N . LEU A 1 88 ? -17.949 -6.359 9.697 1.00 94.44 88 LEU A N 1
ATOM 720 C CA . LEU A 1 88 ? -17.639 -4.951 9.953 1.00 94.44 88 LEU A CA 1
ATOM 721 C C . LEU A 1 88 ? -17.004 -4.298 8.720 1.00 94.44 88 LEU A C 1
ATOM 723 O O . LEU A 1 88 ? -15.837 -3.908 8.722 1.00 94.44 88 LEU A O 1
ATOM 727 N N . ALA A 1 89 ? -17.772 -4.183 7.637 1.00 94.00 89 ALA A N 1
ATOM 728 C CA . ALA A 1 89 ? -17.319 -3.504 6.424 1.00 94.00 89 ALA A CA 1
ATOM 729 C C . ALA A 1 89 ? -17.325 -1.976 6.603 1.00 94.00 89 ALA A C 1
ATOM 731 O O . ALA A 1 89 ? -18.280 -1.408 7.139 1.00 94.00 89 ALA A O 1
ATOM 732 N N . LYS A 1 90 ? -16.264 -1.303 6.143 1.00 92.94 90 LYS A N 1
ATOM 733 C CA . LYS A 1 90 ? -16.173 0.164 6.126 1.00 92.94 90 LYS A CA 1
ATOM 734 C C . LYS A 1 90 ? -17.102 0.736 5.052 1.00 92.94 90 LYS A C 1
ATOM 736 O O . LYS A 1 90 ? -17.056 0.281 3.910 1.00 92.94 90 LYS A O 1
ATOM 741 N N . ARG A 1 91 ? -17.891 1.765 5.379 1.00 93.12 91 ARG A N 1
ATOM 742 C CA . ARG A 1 91 ? -18.754 2.440 4.389 1.00 93.12 91 ARG A CA 1
ATOM 743 C C . ARG A 1 91 ? -17.943 3.419 3.514 1.00 93.12 91 ARG A C 1
ATOM 745 O O . ARG A 1 91 ? -16.923 3.946 3.980 1.00 93.12 91 ARG A O 1
ATOM 752 N N . PRO A 1 92 ? -18.371 3.699 2.268 1.00 87.44 92 PRO A N 1
ATOM 753 C CA . PRO A 1 92 ? -17.665 4.625 1.373 1.00 87.44 92 PRO A CA 1
ATOM 754 C C . PRO A 1 92 ? -17.478 6.024 1.974 1.00 87.44 92 PRO A C 1
ATOM 756 O O . PRO A 1 92 ? -16.367 6.545 1.983 1.00 87.44 92 PRO A O 1
ATOM 759 N N . GLN A 1 93 ? -18.544 6.572 2.556 1.00 90.69 93 GLN A N 1
ATOM 760 C CA . GLN A 1 93 ? -18.593 7.900 3.173 1.00 90.69 93 GLN A CA 1
ATOM 761 C C . GLN A 1 93 ? -18.029 7.960 4.603 1.00 90.69 93 GLN A C 1
ATOM 763 O O . GLN A 1 93 ? -17.966 9.028 5.199 1.00 90.69 93 GLN A O 1
ATOM 768 N N . GLU A 1 94 ? -17.651 6.822 5.186 1.00 91.56 94 GLU A N 1
ATOM 769 C CA . GLU A 1 94 ? -17.189 6.756 6.574 1.00 91.56 94 GLU A CA 1
ATOM 770 C C . GLU A 1 94 ? -15.699 7.105 6.662 1.00 91.56 94 GLU A C 1
ATOM 772 O O . GLU A 1 94 ? -14.871 6.542 5.936 1.00 91.56 94 GLU A O 1
ATOM 777 N N . GLY A 1 95 ? -15.335 8.029 7.552 1.00 92.06 95 GLY A N 1
ATOM 778 C CA . GLY A 1 95 ? -13.939 8.367 7.806 1.00 92.06 95 GLY A CA 1
ATOM 779 C C . GLY A 1 95 ? -13.177 7.220 8.489 1.00 92.06 9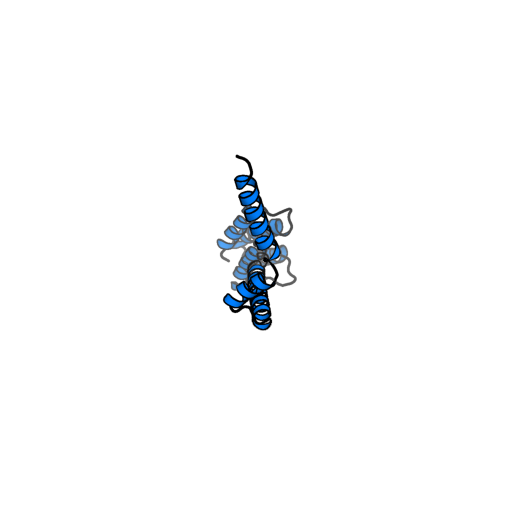5 GLY A C 1
ATOM 780 O O . GLY A 1 95 ? -13.786 6.335 9.092 1.00 92.06 95 GLY A O 1
ATOM 781 N N . PRO A 1 96 ? -11.831 7.207 8.445 1.00 93.19 96 PRO A N 1
ATOM 782 C CA . PRO A 1 96 ? -11.037 6.189 9.138 1.00 93.19 96 PRO A CA 1
ATOM 783 C C . PRO A 1 96 ? -11.277 6.161 10.655 1.00 93.19 96 PRO A C 1
ATOM 785 O O . PRO A 1 96 ? -11.316 5.082 11.242 1.00 93.19 96 PRO A O 1
ATOM 788 N N . TRP A 1 97 ? -11.462 7.334 11.275 1.00 95.00 97 TRP A N 1
ATOM 789 C CA . TRP A 1 97 ? -11.770 7.461 12.703 1.00 95.00 97 TRP A CA 1
ATOM 790 C C . TRP A 1 97 ? -13.181 6.988 13.047 1.00 95.00 97 TRP A C 1
ATOM 792 O O . TRP A 1 97 ? -13.339 6.240 14.009 1.00 95.00 97 TRP A O 1
ATOM 802 N N . ASP A 1 98 ? -14.184 7.362 12.251 1.00 95.69 98 ASP A N 1
ATOM 803 C CA . ASP A 1 98 ? -15.569 6.926 12.469 1.00 95.69 98 ASP A CA 1
ATOM 804 C C . ASP A 1 98 ? -15.702 5.413 12.339 1.00 95.69 98 ASP A C 1
ATOM 806 O O . ASP A 1 98 ? -16.294 4.759 13.199 1.00 95.69 98 ASP A O 1
ATOM 810 N N . PHE A 1 99 ? -15.056 4.845 11.318 1.00 96.50 99 PHE A N 1
ATOM 811 C CA . PHE A 1 99 ? -14.994 3.402 11.145 1.00 96.50 99 PHE A CA 1
ATOM 812 C C . PHE A 1 99 ? -14.336 2.723 12.347 1.00 96.50 99 PHE A C 1
ATOM 814 O O . PHE A 1 99 ? -14.867 1.748 12.873 1.00 96.50 99 PHE A O 1
ATOM 821 N N . ALA A 1 100 ? -13.207 3.254 12.821 1.00 95.81 100 ALA A N 1
ATOM 822 C CA . ALA A 1 100 ? -12.521 2.711 13.986 1.00 95.81 100 ALA A CA 1
ATOM 823 C C . ALA A 1 100 ? -13.376 2.790 15.255 1.00 95.81 100 ALA A C 1
ATOM 825 O O . ALA A 1 100 ? -13.396 1.829 16.017 1.00 95.81 100 ALA A O 1
ATOM 826 N N . ARG A 1 101 ? -14.104 3.891 15.474 1.00 95.94 101 ARG A N 1
ATOM 827 C CA . ARG A 1 101 ? -15.028 4.042 16.605 1.00 95.94 101 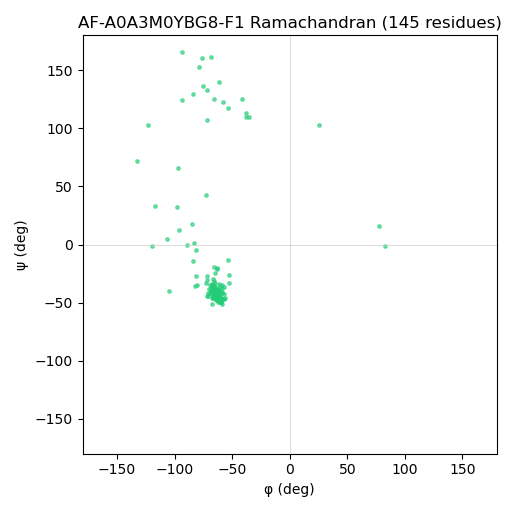ARG A CA 1
ATOM 828 C C . ARG A 1 101 ? -16.103 2.956 16.584 1.00 95.94 101 ARG A C 1
ATOM 830 O O . ARG A 1 101 ? -16.222 2.214 17.553 1.00 95.94 101 ARG A O 1
ATOM 837 N N . ARG A 1 102 ? -16.778 2.775 15.447 1.00 96.31 102 ARG A N 1
ATOM 838 C CA . ARG A 1 102 ? -17.796 1.729 15.277 1.00 96.31 102 ARG A CA 1
ATOM 839 C C . ARG A 1 102 ? -17.231 0.318 15.466 1.00 96.31 102 ARG A C 1
ATOM 841 O O . ARG A 1 102 ? -17.872 -0.535 16.068 1.00 96.31 102 ARG A O 1
ATOM 848 N N . VAL A 1 103 ? -16.025 0.056 14.964 1.00 95.94 103 VAL A N 1
ATOM 849 C CA . VAL A 1 103 ? -15.360 -1.245 15.139 1.00 95.94 103 VAL A CA 1
ATOM 850 C C . VAL A 1 103 ? -15.000 -1.494 16.604 1.00 95.94 103 VAL A C 1
ATOM 852 O O . VAL A 1 103 ? -15.147 -2.616 17.067 1.00 95.94 103 VAL A O 1
ATOM 855 N N . ARG A 1 104 ? -14.550 -0.474 17.342 1.00 95.81 104 ARG A N 1
ATOM 856 C CA . ARG A 1 104 ? -14.232 -0.585 18.776 1.00 95.81 104 ARG A CA 1
ATOM 857 C C . ARG A 1 104 ? -15.467 -0.856 19.629 1.00 95.81 104 ARG A C 1
ATOM 859 O O . ARG A 1 104 ? -15.360 -1.577 20.610 1.00 95.81 104 ARG A O 1
ATOM 866 N N . GLU A 1 105 ? -16.606 -0.274 19.265 1.00 94.75 105 GLU A N 1
ATOM 867 C CA . GLU A 1 105 ? -17.893 -0.549 19.915 1.00 94.75 105 GLU A CA 1
ATOM 868 C C . GLU A 1 105 ? -18.339 -2.000 19.660 1.00 94.75 105 GLU A C 1
ATOM 870 O O . GLU A 1 105 ? -18.863 -2.648 20.559 1.00 94.75 105 GLU A O 1
ATOM 875 N N . ALA A 1 106 ? -18.078 -2.532 18.460 1.00 94.19 106 ALA A N 1
ATOM 876 C CA . ALA A 1 106 ? -18.427 -3.904 18.090 1.00 94.19 106 ALA A CA 1
ATOM 877 C C . ALA A 1 106 ? -17.432 -4.978 18.581 1.00 94.19 106 ALA A C 1
ATOM 879 O O . ALA A 1 106 ? -17.829 -6.126 18.755 1.00 94.19 106 ALA A O 1
ATOM 880 N N . LEU A 1 107 ? -16.154 -4.627 18.774 1.00 93.19 107 LEU A N 1
ATOM 881 C CA . LEU A 1 107 ? -15.074 -5.513 19.242 1.00 93.19 107 LEU A CA 1
ATOM 882 C C . LEU A 1 107 ? -14.260 -4.829 20.364 1.00 93.19 107 LEU A C 1
ATOM 884 O O . LEU A 1 107 ? -13.120 -4.393 20.129 1.00 93.19 107 LEU A O 1
ATOM 888 N N . PRO A 1 108 ? -14.821 -4.685 21.582 1.00 93.25 108 PRO A N 1
ATOM 889 C CA . PRO A 1 108 ? -14.168 -3.980 22.688 1.00 93.25 108 PRO A CA 1
ATOM 890 C C . PRO A 1 108 ? -12.808 -4.578 23.071 1.00 93.25 108 PRO A C 1
ATOM 892 O O . PRO A 1 108 ? -11.864 -3.849 23.378 1.00 93.25 108 PRO A O 1
ATOM 895 N N . GLU A 1 109 ? -12.661 -5.898 22.973 1.00 94.19 109 GLU A N 1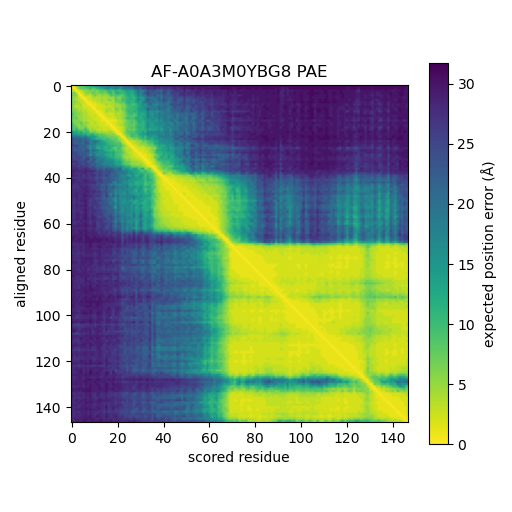
ATOM 896 C CA . GLU A 1 109 ? -11.429 -6.637 23.258 1.00 94.19 109 GLU A CA 1
ATOM 897 C C . GLU A 1 109 ? -10.286 -6.314 22.283 1.00 94.19 109 GLU A C 1
ATOM 899 O O . GLU A 1 109 ? -9.111 -6.521 22.594 1.00 94.19 109 GLU A O 1
ATOM 904 N N . LYS A 1 110 ? -10.614 -5.765 21.108 1.00 93.81 110 LYS A N 1
ATOM 905 C CA . LYS A 1 110 ? -9.659 -5.319 20.085 1.00 93.81 110 LYS A CA 1
ATOM 906 C C . LYS A 1 110 ? -9.536 -3.808 19.982 1.00 93.81 110 LYS A C 1
ATOM 908 O O . LYS A 1 110 ? -8.780 -3.317 19.137 1.00 93.81 110 LYS A O 1
ATOM 913 N N . ALA A 1 111 ? -10.203 -3.060 20.859 1.00 92.88 111 ALA A N 1
ATOM 914 C CA . ALA A 1 111 ? -10.319 -1.617 20.725 1.00 92.88 111 ALA A CA 1
ATOM 915 C C . ALA A 1 111 ? -8.959 -0.895 20.698 1.00 92.88 111 ALA A C 1
ATOM 917 O O . ALA A 1 111 ? -8.741 -0.020 19.855 1.00 92.88 111 ALA A O 1
ATOM 918 N N . GLY A 1 112 ? -8.020 -1.308 21.556 1.00 93.94 112 GLY A N 1
ATOM 919 C CA . GLY A 1 112 ? -6.669 -0.739 21.605 1.00 93.94 112 GLY A CA 1
ATOM 920 C C . GLY A 1 112 ? -5.844 -1.005 20.339 1.00 93.94 112 GLY A C 1
ATOM 921 O O . GLY A 1 112 ? -5.158 -0.108 19.839 1.00 93.94 112 GLY A O 1
ATOM 922 N N . GLU A 1 113 ? -5.940 -2.210 19.767 1.00 95.12 113 GLU A N 1
ATOM 923 C CA . GLU A 1 113 ? -5.260 -2.559 18.512 1.00 95.12 113 GLU A CA 1
ATOM 924 C C . GLU A 1 113 ? -5.837 -1.759 17.330 1.00 95.12 113 GLU A C 1
ATOM 926 O O . GLU A 1 113 ? -5.084 -1.199 16.528 1.00 95.12 113 GLU A O 1
ATOM 931 N N . VAL A 1 114 ? -7.168 -1.650 17.256 1.00 96.19 114 VAL A N 1
ATOM 932 C CA . VAL A 1 114 ? -7.899 -0.896 16.221 1.00 96.19 114 VAL A CA 1
ATOM 933 C C . VAL A 1 114 ? -7.549 0.589 16.267 1.00 96.19 114 VAL A C 1
ATOM 935 O O . VAL A 1 114 ? -7.257 1.191 15.228 1.00 96.19 114 VAL A O 1
ATOM 938 N N . GLU A 1 115 ? -7.531 1.184 17.461 1.00 96.00 115 GLU A N 1
ATOM 939 C CA . GLU A 1 115 ? -7.128 2.577 17.647 1.00 96.00 115 GLU A CA 1
ATOM 940 C C . GLU A 1 115 ? -5.673 2.796 17.225 1.00 96.00 115 GLU A C 1
ATOM 942 O O . GLU A 1 115 ? -5.382 3.728 16.472 1.00 96.00 115 GLU A O 1
ATOM 947 N N . THR A 1 116 ? -4.770 1.908 17.646 1.00 95.25 116 THR A N 1
ATOM 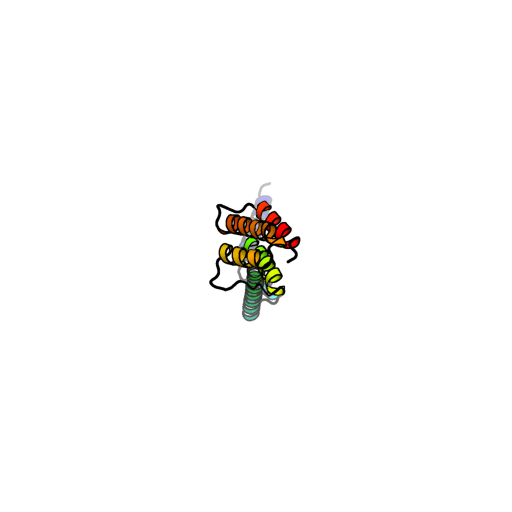948 C CA . THR A 1 116 ? -3.345 2.002 17.311 1.00 95.25 116 THR A CA 1
ATOM 949 C C . THR A 1 116 ? -3.129 1.968 15.801 1.00 95.25 116 THR A C 1
ATOM 951 O O . THR A 1 116 ? -2.444 2.835 15.258 1.00 95.25 116 THR A O 1
ATOM 954 N N . ILE A 1 117 ? -3.738 1.005 15.101 1.00 95.81 117 ILE A N 1
ATOM 955 C CA . ILE A 1 117 ? -3.632 0.871 13.641 1.00 95.81 117 ILE A CA 1
ATOM 956 C C . ILE A 1 117 ? -4.190 2.113 12.940 1.00 95.81 117 ILE A C 1
ATOM 958 O O . ILE A 1 117 ? -3.558 2.634 12.019 1.00 95.81 117 ILE A O 1
ATOM 962 N N . THR A 1 118 ? -5.344 2.611 13.389 1.00 95.69 118 THR A N 1
ATOM 963 C CA . THR A 1 118 ? -6.023 3.761 12.776 1.00 95.69 118 THR A CA 1
ATOM 964 C C . THR A 1 118 ? -5.223 5.048 12.949 1.00 95.69 118 THR A C 1
ATOM 966 O O . THR A 1 118 ? -4.997 5.755 11.966 1.00 95.69 118 THR A O 1
ATOM 969 N N . ARG A 1 119 ? -4.709 5.321 14.157 1.00 93.62 119 ARG A N 1
ATOM 970 C CA . ARG A 1 119 ? -3.810 6.459 14.415 1.00 93.62 119 ARG A CA 1
ATOM 971 C C . ARG A 1 119 ? -2.578 6.401 13.519 1.00 93.62 119 ARG A C 1
ATOM 973 O O . ARG A 1 119 ? -2.218 7.399 12.899 1.00 93.62 119 ARG A O 1
ATOM 980 N N . TYR A 1 120 ? -1.954 5.227 13.422 1.00 92.81 120 TYR A N 1
ATOM 981 C CA . TYR A 1 120 ? -0.745 5.043 12.623 1.00 92.81 120 TYR A CA 1
ATOM 982 C C . TYR A 1 120 ? -1.009 5.254 11.127 1.00 92.81 120 TYR A C 1
ATOM 984 O O . TYR A 1 120 ? -0.218 5.900 10.446 1.00 92.81 120 TYR A O 1
ATOM 992 N N . TYR A 1 121 ? -2.140 4.757 10.620 1.00 93.44 121 TYR A N 1
ATOM 993 C CA . TYR A 1 121 ? -2.575 4.997 9.245 1.00 93.44 121 TYR A CA 1
ATOM 994 C C . TYR A 1 121 ? -2.782 6.489 8.961 1.00 93.44 121 TYR A C 1
ATOM 996 O O . TYR A 1 121 ? -2.242 7.002 7.986 1.00 93.44 121 TYR A O 1
ATOM 1004 N N . ILE A 1 122 ? -3.517 7.195 9.824 1.00 92.31 122 ILE A N 1
ATOM 1005 C CA . ILE A 1 122 ? -3.826 8.620 9.646 1.00 92.31 122 ILE A CA 1
ATOM 1006 C C . ILE A 1 122 ? -2.554 9.463 9.656 1.00 92.31 122 ILE A C 1
ATOM 1008 O O . ILE A 1 122 ? -2.365 10.288 8.765 1.00 92.31 122 ILE A O 1
ATOM 1012 N N . ALA A 1 123 ? -1.646 9.199 10.596 1.00 90.44 123 ALA A N 1
ATOM 1013 C CA . ALA A 1 123 ? -0.360 9.883 10.665 1.00 90.44 123 ALA A CA 1
ATOM 1014 C C . ALA A 1 123 ? 0.502 9.654 9.411 1.00 90.44 123 ALA A C 1
ATOM 1016 O O . ALA A 1 123 ? 1.236 10.549 9.003 1.00 90.44 123 ALA A O 1
ATOM 1017 N N . LEU A 1 124 ? 0.424 8.474 8.786 1.00 90.12 124 LEU A N 1
ATOM 1018 C CA . LEU A 1 124 ? 1.171 8.175 7.560 1.00 90.12 124 LEU A CA 1
ATOM 1019 C C . LEU A 1 124 ? 0.523 8.734 6.296 1.00 90.12 124 LEU A C 1
ATOM 1021 O O . LEU A 1 124 ? 1.235 9.102 5.369 1.00 90.12 124 LEU A O 1
ATOM 1025 N N . ARG A 1 125 ? -0.810 8.764 6.252 1.00 87.12 125 ARG A N 1
ATOM 1026 C CA . ARG A 1 125 ? -1.589 9.187 5.084 1.00 87.12 125 ARG A CA 1
ATOM 1027 C C . ARG A 1 125 ? -1.720 10.707 4.991 1.00 87.12 125 ARG A C 1
ATOM 1029 O O . ARG A 1 125 ? -1.737 11.233 3.885 1.00 87.12 125 ARG A O 1
ATOM 1036 N N . TYR A 1 126 ? -1.835 11.388 6.131 1.00 85.19 126 TYR A N 1
ATOM 1037 C CA . TYR A 1 126 ? -2.119 12.826 6.206 1.00 85.19 126 TYR A CA 1
ATOM 1038 C C . TYR A 1 126 ? -1.019 13.633 6.914 1.00 85.19 126 TYR A C 1
ATOM 1040 O O . TYR A 1 126 ? -1.136 14.849 7.029 1.00 85.19 126 TYR A O 1
ATOM 1048 N N . GLY A 1 127 ? 0.037 12.979 7.408 1.00 81.00 127 GLY A N 1
ATOM 1049 C CA . GLY A 1 127 ? 1.176 13.642 8.045 1.00 81.00 127 GLY A CA 1
ATOM 1050 C C . GLY A 1 127 ? 2.332 13.945 7.080 1.00 81.00 127 GLY A C 1
ATOM 1051 O O . GLY A 1 127 ? 2.393 13.395 5.979 1.00 81.00 127 GLY A O 1
ATOM 1052 N N . PRO A 1 128 ? 3.288 14.798 7.492 1.00 70.75 128 PRO A N 1
ATOM 1053 C CA . PRO A 1 128 ? 4.437 15.164 6.672 1.00 70.75 128 PRO A CA 1
ATOM 1054 C C . PRO A 1 128 ? 5.368 13.962 6.433 1.00 70.75 128 PRO A C 1
ATOM 1056 O O . PRO A 1 128 ? 5.803 13.291 7.374 1.00 70.75 128 PRO A O 1
ATOM 1059 N N . SER A 1 129 ? 5.624 13.706 5.145 1.00 62.44 129 SER A N 1
ATOM 1060 C CA . SER A 1 129 ? 6.457 12.664 4.520 1.00 62.44 129 SER A CA 1
ATOM 1061 C C . SER A 1 129 ? 6.669 11.363 5.332 1.00 62.44 129 SER A C 1
ATOM 1063 O O . SER A 1 129 ? 7.496 11.308 6.257 1.00 62.44 129 SER A O 1
ATOM 1065 N N . PRO A 1 130 ? 5.962 10.268 4.992 1.00 62.38 130 PRO A N 1
ATOM 1066 C CA . PRO A 1 130 ? 6.132 8.981 5.653 1.00 62.38 130 PRO A CA 1
ATOM 1067 C C . PRO A 1 130 ? 7.473 8.336 5.264 1.00 62.38 130 PRO A C 1
ATOM 1069 O O . PRO A 1 130 ? 7.641 7.806 4.170 1.00 62.38 130 PRO A O 1
ATOM 1072 N N . GLY A 1 131 ? 8.440 8.321 6.186 1.00 62.72 131 GLY A N 1
ATOM 1073 C CA . GLY A 1 131 ? 9.654 7.513 6.019 1.00 62.72 131 GLY A CA 1
ATOM 1074 C C . GLY A 1 131 ? 9.319 6.014 5.933 1.00 62.72 131 GLY A C 1
ATOM 1075 O O . GLY A 1 131 ? 8.476 5.525 6.691 1.00 62.72 131 GLY A O 1
ATOM 1076 N N . GLY A 1 132 ? 9.996 5.269 5.049 1.00 66.88 132 GLY A N 1
ATOM 1077 C CA . GLY A 1 132 ? 9.684 3.861 4.736 1.00 66.88 132 GLY A CA 1
ATOM 1078 C C . GLY A 1 132 ? 9.596 2.920 5.950 1.00 66.88 132 GLY A C 1
ATOM 1079 O O . GLY A 1 132 ? 8.727 2.050 5.996 1.00 66.88 132 GLY A O 1
ATOM 1080 N N . TYR A 1 133 ? 10.399 3.157 6.995 1.00 70.06 133 TYR A N 1
ATOM 1081 C CA . TYR A 1 133 ? 10.350 2.404 8.259 1.00 70.06 133 TYR A CA 1
ATOM 1082 C C . TYR A 1 133 ? 8.966 2.430 8.935 1.00 70.06 133 TYR A C 1
ATOM 1084 O O . TYR A 1 133 ? 8.515 1.434 9.510 1.00 70.06 133 TYR A O 1
ATOM 1092 N N . ARG A 1 134 ? 8.255 3.560 8.849 1.00 79.50 134 ARG A N 1
ATOM 1093 C CA . ARG A 1 134 ? 6.946 3.711 9.490 1.00 79.50 134 ARG A CA 1
ATOM 1094 C C . ARG A 1 134 ? 5.870 2.900 8.748 1.00 79.50 134 ARG A C 1
ATOM 1096 O O . ARG A 1 134 ? 4.999 2.307 9.380 1.00 79.50 134 ARG A O 1
ATOM 1103 N N . VAL A 1 135 ? 5.977 2.764 7.426 1.00 86.62 135 VAL A N 1
ATOM 1104 C CA . VAL A 1 135 ? 5.057 1.938 6.622 1.00 86.62 135 VAL A CA 1
ATOM 1105 C C . VAL A 1 135 ? 5.180 0.451 6.980 1.00 86.62 135 VAL A C 1
ATOM 1107 O O . VAL A 1 135 ? 4.170 -0.232 7.159 1.00 86.62 135 VAL A O 1
ATOM 1110 N N . GLU A 1 136 ? 6.401 -0.053 7.176 1.00 88.88 136 GLU A N 1
ATOM 1111 C CA . GLU A 1 136 ? 6.625 -1.448 7.586 1.00 88.88 136 GLU A CA 1
ATOM 1112 C C . GLU A 1 136 ? 6.088 -1.752 8.990 1.00 88.88 136 GLU A C 1
ATOM 1114 O O . GLU A 1 136 ? 5.611 -2.858 9.270 1.00 88.88 136 GLU A O 1
ATOM 1119 N N . ARG A 1 137 ? 6.089 -0.765 9.894 1.00 90.56 137 ARG A N 1
ATOM 1120 C CA . ARG A 1 137 ? 5.440 -0.917 11.202 1.00 90.56 137 ARG A CA 1
ATOM 1121 C C . ARG A 1 137 ? 3.923 -1.063 11.071 1.00 90.56 137 ARG A C 1
ATOM 1123 O O . ARG A 1 137 ? 3.372 -1.976 11.685 1.00 90.56 137 ARG A O 1
ATOM 1130 N N . LEU A 1 138 ? 3.264 -0.249 10.238 1.00 92.50 138 LEU A N 1
ATOM 1131 C CA . LEU A 1 138 ? 1.826 -0.390 9.963 1.00 92.50 138 LEU A CA 1
ATOM 1132 C C . LEU A 1 138 ? 1.504 -1.780 9.396 1.00 92.50 138 LEU A C 1
ATOM 1134 O O . LEU A 1 138 ? 0.603 -2.454 9.893 1.00 92.50 138 LEU A O 1
ATOM 1138 N N . LYS A 1 139 ? 2.276 -2.249 8.406 1.00 93.06 139 LYS A N 1
ATOM 1139 C CA . LYS A 1 139 ? 2.099 -3.587 7.819 1.00 93.06 139 LYS A CA 1
ATOM 1140 C C . LYS A 1 139 ? 2.191 -4.695 8.869 1.00 93.06 139 LYS A C 1
ATOM 1142 O O . LYS A 1 139 ? 1.363 -5.605 8.849 1.00 93.06 139 LYS A O 1
ATOM 1147 N N . ARG A 1 140 ? 3.153 -4.618 9.797 1.00 93.50 140 ARG A N 1
ATOM 1148 C CA . ARG A 1 140 ? 3.309 -5.599 10.888 1.00 93.50 140 ARG A CA 1
ATOM 1149 C C . ARG A 1 140 ? 2.140 -5.578 11.871 1.00 93.50 140 ARG A C 1
ATOM 1151 O O . ARG A 1 140 ? 1.648 -6.650 12.219 1.00 93.50 140 ARG A O 1
ATOM 1158 N N . LEU A 1 141 ? 1.674 -4.395 12.277 1.00 94.25 141 LEU A N 1
ATOM 1159 C CA . LEU A 1 141 ? 0.500 -4.257 13.149 1.00 94.25 141 LEU A CA 1
ATOM 1160 C C . LEU A 1 141 ? -0.738 -4.878 12.495 1.00 94.25 141 LEU A C 1
ATOM 1162 O O . LEU A 1 141 ? -1.379 -5.749 13.078 1.00 94.25 141 LEU A O 1
ATOM 1166 N N . VAL A 1 142 ? -1.007 -4.524 11.235 1.00 94.81 142 VAL A N 1
ATOM 1167 C CA . VAL A 1 142 ? -2.129 -5.091 10.477 1.00 94.81 142 VAL A CA 1
ATOM 1168 C C . VAL A 1 142 ? -1.972 -6.595 10.270 1.00 94.81 142 VAL A C 1
ATOM 1170 O O . VAL A 1 142 ? -2.965 -7.316 10.317 1.00 94.81 142 VAL A O 1
ATOM 1173 N N . ALA A 1 143 ? -0.761 -7.107 10.036 1.00 93.44 143 ALA A N 1
ATOM 1174 C CA . ALA A 1 143 ? -0.529 -8.540 9.862 1.00 93.44 143 ALA A CA 1
ATOM 1175 C C . ALA A 1 143 ? -0.866 -9.336 11.133 1.00 93.44 143 ALA A C 1
ATOM 1177 O O . ALA A 1 143 ? -1.550 -10.356 11.024 1.00 93.44 143 ALA A O 1
ATOM 1178 N N . ARG A 1 144 ? -0.449 -8.839 12.306 1.00 94.12 144 ARG A N 1
ATOM 1179 C CA . ARG A 1 144 ? -0.696 -9.458 13.621 1.00 94.12 144 ARG A CA 1
ATOM 1180 C C . ARG A 1 144 ? -2.147 -9.345 14.082 1.00 94.12 144 ARG A C 1
ATOM 1182 O O . ARG A 1 144 ? -2.624 -10.257 14.747 1.00 94.12 144 ARG A O 1
ATOM 1189 N N . PHE A 1 145 ? -2.845 -8.287 13.679 1.00 94.12 145 PHE A N 1
ATOM 1190 C CA . PHE A 1 145 ? -4.246 -8.076 14.025 1.00 94.12 145 PHE A CA 1
ATOM 1191 C C . PHE A 1 145 ? -5.134 -9.237 13.555 1.00 94.12 145 PHE A C 1
ATOM 1193 O O . PHE A 1 145 ? -5.177 -9.560 12.358 1.00 94.12 145 PHE A O 1
ATOM 1200 N N . ARG A 1 146 ? -5.851 -9.857 14.492 1.00 90.69 146 ARG A N 1
ATOM 1201 C CA . ARG A 1 146 ? -6.847 -10.905 14.240 1.00 90.69 146 ARG A CA 1
ATOM 1202 C C . ARG A 1 146 ? -8.175 -10.441 14.848 1.00 90.69 146 ARG A C 1
ATOM 1204 O O . ARG A 1 146 ? -8.269 -10.463 16.073 1.00 90.69 146 ARG A O 1
ATOM 1211 N N . PRO A 1 147 ? -9.123 -9.955 14.025 1.00 81.62 147 PRO A N 1
ATOM 1212 C CA . PRO A 1 147 ? -10.458 -9.605 14.491 1.00 81.62 147 PRO A CA 1
ATOM 1213 C C . PRO A 1 147 ? -11.284 -10.857 14.746 1.00 81.62 147 PRO A C 1
ATOM 1215 O O . PRO A 1 147 ? -10.898 -11.943 14.247 1.00 81.62 147 PRO A O 1
#

Secondary structure (DSSP, 8-state):
--SHHHHHHHHHHHHHHHHHHT--HHHHHHHHHHTT--SHHHHHHHHHHHHHHHHHHHHHHHHHTS----HHHHHHHHHHHHHHTTT-PPPTT--HHHHHHHHHHH-GGGHHHHHHHHHHHHHHHHSS---HHHHHHHHHHHHH---

Foldseek 3Di:
DPDVVVVVVVVVVVVVVCVVVVPDVVVVQVVCVVVVNNDPVVVVVVVVVVVVVVVVVVVVVVVVPPPPPPLLVVLVVLLQVLVVVVVLHDDPPADLVRSLVVVCVVPVVCNVLSVVLSVLSCCPVPNPHDDPVSSVVSNVSSVPDHD

Radius of gyration: 35.63 Å; Cα contacts (8 Å, |Δi|>4): 69; chains: 1; bounding box: 87×26×80 Å

Sequence (147 aa):
ISRYARLAWDTLNNAWNQWVLSYGPRRQRDFLAHLGWDSWRAQALALGTGMALFLGLLGLYLLRRHPSRDPVLAAYQRFCNKLARRGLAKRPQEGPWDFARRVREALPEKAGEVETITRYYIALRYGPSPGGYRVERLKRLVARFRP